Protein AF-A0A7L0WTQ1-F1 (afdb_monomer_lite)

Organism: Alectura lathami (NCBI:txid81907)

pLDDT: mean 80.96, std 20.73, range [35.22, 98.38]

InterPro domains:
  IPR000473 Large ribosomal subunit protein bL36 [MF_00251] (25-62)
  IPR000473 Large ribosomal subunit protein bL36 [PF00444] (26-61)
  IPR000473 Large ribosomal subunit protein bL36 [TIGR01022] (26-60)
  IPR035977 Large ribosomal subunit protein bL36 superfamily [SSF57840] (25-61)
  IPR052143 Mitochondrial Large Ribosomal Subunit bL36m [PTHR46909] (6-61)

Sequence (62 aa):
GEAAASRALLAGRPLPGLLQLVAGLKTKTVLKRRCKDCYFVRRRGRLYVCCKTNPRHKQRKL

Secondary structure (DSSP, 8-state):
------------PPPTTSS-----PEEESS----STTEEEEEETTEEEEEESS-GGG-EEE-

Structure (mmCIF, N/CA/C/O backbone):
data_AF-A0A7L0WTQ1-F1
#
_entry.id   AF-A0A7L0WTQ1-F1
#
loop_
_atom_site.group_PDB
_atom_site.id
_atom_site.type_symbol
_atom_site.label_atom_id
_atom_site.label_alt_id
_atom_site.label_comp_id
_atom_site.label_asym_id
_atom_site.label_entity_id
_atom_site.label_seq_id
_atom_site.pdbx_PDB_ins_code
_atom_site.Cartn_x
_atom_site.Cartn_y
_atom_site.Cartn_z
_atom_site.occupancy
_atom_site.B_iso_or_equiv
_atom_site.auth_seq_id
_atom_site.auth_comp_id
_atom_site.auth_asym_id
_atom_site.auth_atom_id
_atom_site.pdbx_PDB_model_num
ATOM 1 N N . GLY A 1 1 ? 49.177 -44.604 25.141 1.00 36.16 1 GLY A N 1
ATOM 2 C CA . GLY A 1 1 ? 49.718 -43.262 24.879 1.00 36.16 1 GLY A CA 1
ATOM 3 C C . GLY A 1 1 ? 48.625 -42.426 24.266 1.00 36.16 1 GLY A C 1
ATOM 4 O O . GLY A 1 1 ? 48.257 -42.682 23.130 1.00 36.16 1 GLY A O 1
ATOM 5 N N . GLU A 1 2 ? 48.060 -41.531 25.069 1.00 35.22 2 GLU A N 1
ATOM 6 C CA . GLU A 1 2 ? 47.042 -40.533 24.728 1.00 35.22 2 GLU A CA 1
ATOM 7 C C . GLU A 1 2 ? 47.506 -39.562 23.636 1.00 35.22 2 GLU A C 1
ATOM 9 O O . GLU A 1 2 ? 48.631 -39.074 23.694 1.00 35.22 2 GLU A O 1
ATOM 14 N N . ALA A 1 3 ? 46.606 -39.222 22.711 1.00 37.69 3 ALA A N 1
ATOM 15 C CA . ALA A 1 3 ? 46.549 -37.899 22.084 1.00 37.69 3 ALA A CA 1
ATOM 16 C C . ALA A 1 3 ? 45.184 -37.715 21.401 1.00 37.69 3 ALA A C 1
ATOM 18 O O . ALA A 1 3 ? 45.026 -37.881 20.192 1.00 37.69 3 ALA A O 1
ATOM 19 N N . ALA A 1 4 ? 44.175 -37.381 22.204 1.00 43.81 4 ALA A N 1
ATOM 20 C CA . ALA A 1 4 ? 42.960 -36.750 21.718 1.00 43.81 4 ALA A CA 1
ATOM 21 C C . ALA A 1 4 ? 43.295 -35.319 21.262 1.00 43.81 4 ALA A C 1
ATOM 23 O O . ALA A 1 4 ? 43.783 -34.517 22.053 1.00 43.81 4 ALA A O 1
ATOM 24 N N . ALA A 1 5 ? 43.014 -34.985 20.002 1.00 47.09 5 ALA A N 1
ATOM 25 C CA . ALA A 1 5 ? 43.031 -33.606 19.521 1.00 47.09 5 ALA A CA 1
ATOM 26 C C . ALA A 1 5 ? 41.793 -33.352 18.653 1.00 47.09 5 ALA A C 1
ATOM 28 O O . ALA A 1 5 ? 41.768 -33.514 17.434 1.00 47.09 5 ALA A O 1
ATOM 29 N N . SER A 1 6 ? 40.734 -32.993 19.366 1.00 54.94 6 SER A N 1
ATOM 30 C CA . SER A 1 6 ? 39.489 -32.359 18.957 1.00 54.94 6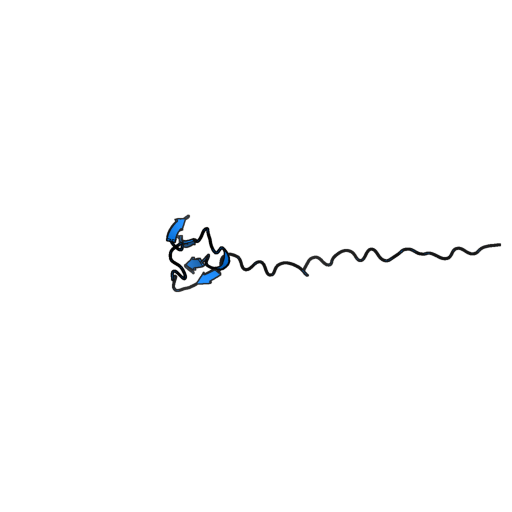 SER A CA 1
ATOM 31 C C . SER A 1 6 ? 39.586 -31.508 17.681 1.00 54.94 6 SER A C 1
ATOM 33 O O . SER A 1 6 ? 40.165 -30.426 17.687 1.00 54.94 6 SER A O 1
ATOM 35 N N . ARG A 1 7 ? 38.906 -31.921 16.603 1.00 56.19 7 ARG A N 1
ATOM 36 C CA . ARG A 1 7 ? 3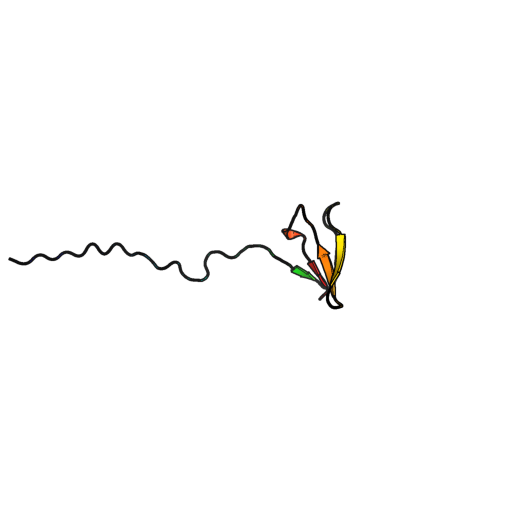8.486 -31.013 15.516 1.00 56.19 7 ARG A CA 1
ATOM 37 C C . ARG A 1 7 ? 36.967 -30.904 15.472 1.00 56.19 7 ARG A C 1
ATOM 39 O O . ARG A 1 7 ? 36.334 -31.183 14.457 1.00 56.19 7 ARG A O 1
ATOM 46 N N . ALA A 1 8 ? 36.389 -30.466 16.588 1.00 55.97 8 ALA A N 1
ATOM 47 C CA . ALA A 1 8 ? 35.043 -29.912 16.593 1.00 55.97 8 ALA A CA 1
ATOM 48 C C . ALA A 1 8 ? 35.083 -28.587 15.814 1.00 55.97 8 ALA A C 1
ATOM 50 O O . ALA A 1 8 ? 35.316 -27.517 16.373 1.00 55.97 8 ALA A O 1
ATOM 51 N N . LEU A 1 9 ? 34.943 -28.680 14.490 1.00 61.56 9 LEU A N 1
ATOM 52 C CA . LEU A 1 9 ? 34.715 -27.526 13.637 1.00 61.56 9 LEU A CA 1
ATOM 53 C C . LEU A 1 9 ? 33.438 -26.854 14.134 1.00 61.56 9 LEU A C 1
ATOM 55 O O . LEU A 1 9 ? 32.369 -27.461 14.170 1.00 61.56 9 LEU A O 1
ATOM 59 N N . LEU A 1 10 ? 33.608 -25.616 14.580 1.00 61.41 10 LEU A N 1
ATOM 60 C CA . LEU A 1 10 ? 32.581 -24.726 15.084 1.00 61.41 10 LEU A CA 1
ATOM 61 C C . LEU A 1 10 ? 31.446 -24.625 14.058 1.00 61.41 10 LEU A C 1
ATOM 63 O O . LEU A 1 10 ? 31.482 -23.796 13.150 1.00 61.41 10 LEU A O 1
ATOM 67 N N . ALA A 1 11 ? 30.409 -25.444 14.221 1.00 64.12 11 ALA A N 1
ATOM 68 C CA . ALA A 1 11 ? 29.094 -25.148 13.684 1.00 64.12 11 ALA A CA 1
ATOM 69 C C . ALA A 1 11 ? 28.569 -23.949 14.479 1.00 64.12 11 ALA A C 1
ATOM 71 O O . ALA A 1 11 ? 27.828 -24.095 15.453 1.00 64.12 11 ALA A O 1
ATOM 72 N N . GLY A 1 12 ? 29.037 -22.752 14.114 1.00 60.12 12 GLY A N 1
ATOM 73 C CA . GLY A 1 12 ? 28.485 -21.506 14.609 1.00 60.12 12 GLY A CA 1
ATOM 74 C C . GLY A 1 12 ? 26.990 -21.547 14.344 1.00 60.12 12 GLY A C 1
ATOM 75 O O . GLY A 1 12 ? 26.561 -21.506 13.192 1.00 60.12 12 GLY A O 1
ATOM 76 N N . ARG A 1 13 ? 26.194 -21.700 15.408 1.00 62.19 13 ARG A N 1
ATOM 77 C CA . ARG A 1 13 ? 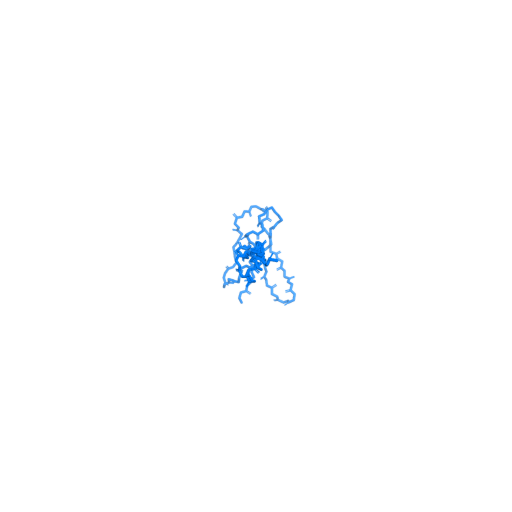24.743 -21.546 15.327 1.00 62.19 13 ARG A CA 1
ATOM 78 C C . ARG A 1 13 ? 24.491 -20.214 14.619 1.00 62.19 13 ARG A C 1
ATOM 80 O O . ARG A 1 13 ? 25.009 -19.204 15.102 1.00 62.19 13 ARG A O 1
ATOM 87 N N . PRO A 1 14 ? 23.753 -20.177 13.497 1.00 58.28 14 PRO A N 1
ATOM 88 C CA . PRO A 1 14 ? 23.421 -18.904 12.884 1.00 58.28 14 PRO A CA 1
ATOM 89 C C . PRO A 1 14 ? 22.719 -18.055 13.945 1.00 58.28 14 PRO A C 1
ATOM 91 O O . PRO A 1 14 ? 21.724 -18.484 14.532 1.00 58.28 14 PRO A O 1
ATOM 94 N N . LEU A 1 15 ? 23.296 -16.889 14.251 1.00 60.81 15 LEU A N 1
ATOM 95 C CA . LEU A 1 15 ? 22.721 -15.958 15.214 1.00 60.81 15 LEU A CA 1
ATOM 96 C C . LEU A 1 15 ? 21.310 -15.593 14.728 1.00 60.81 15 LEU A C 1
ATOM 98 O O . LEU A 1 15 ? 21.169 -15.139 13.584 1.00 60.81 15 LEU A O 1
ATOM 102 N N . PRO A 1 16 ? 20.260 -15.779 15.548 1.00 57.47 16 PRO A N 1
ATOM 103 C CA . PRO A 1 16 ? 18.914 -15.365 15.184 1.00 57.47 16 PRO A CA 1
ATOM 104 C C . PRO A 1 16 ? 18.890 -13.834 15.102 1.00 57.47 16 PRO A C 1
ATOM 106 O O . PRO A 1 16 ? 18.774 -13.149 16.112 1.00 57.47 16 PRO A O 1
ATOM 109 N N . GLY A 1 17 ? 19.066 -13.284 13.899 1.00 58.00 17 GLY A N 1
ATOM 110 C CA . GLY A 1 17 ? 19.042 -11.833 13.695 1.00 58.00 17 GLY A CA 1
ATOM 111 C C . GLY A 1 17 ? 19.721 -11.305 12.433 1.00 58.00 17 GLY A C 1
ATOM 112 O O . GLY A 1 17 ? 19.412 -10.191 12.024 1.00 58.00 17 GLY A O 1
ATOM 113 N N . LEU A 1 18 ? 20.600 -12.071 11.775 1.00 58.22 18 LEU A N 1
ATOM 114 C CA . LEU A 1 18 ? 21.426 -11.519 10.688 1.00 58.22 18 LEU A CA 1
ATOM 115 C C . LEU A 1 18 ? 20.780 -11.465 9.287 1.00 58.22 18 LEU A C 1
ATOM 117 O O . LEU A 1 18 ? 21.420 -10.977 8.360 1.00 58.22 18 LEU A O 1
ATOM 121 N N . LEU A 1 19 ? 19.533 -11.914 9.091 1.00 59.00 19 LEU A N 1
ATOM 122 C CA . LEU A 1 19 ? 18.915 -11.977 7.753 1.00 59.00 19 LEU A CA 1
ATOM 123 C C . LEU A 1 19 ? 17.414 -11.643 7.729 1.00 59.00 19 LEU A C 1
ATOM 125 O O . LEU A 1 19 ? 16.604 -12.487 7.365 1.00 59.00 19 LEU A O 1
ATOM 129 N N . GLN A 1 20 ? 17.005 -10.407 8.036 1.00 57.47 20 GLN A N 1
ATOM 130 C CA . GLN A 1 20 ? 15.615 -10.008 7.745 1.00 57.47 20 GLN A CA 1
ATOM 131 C C . GLN A 1 20 ? 15.448 -8.541 7.319 1.00 57.47 20 GLN A C 1
ATOM 133 O O . GLN A 1 20 ? 14.528 -7.863 7.768 1.00 57.47 20 GLN A O 1
ATOM 138 N N . LEU A 1 21 ? 16.255 -8.036 6.375 1.00 57.53 21 LEU A N 1
ATOM 139 C CA . LEU A 1 21 ? 15.896 -6.802 5.649 1.00 57.53 21 LEU A CA 1
ATOM 140 C C . LEU A 1 21 ? 14.958 -7.103 4.467 1.00 57.53 21 LEU A C 1
ATOM 142 O O . LEU A 1 21 ? 15.122 -6.601 3.356 1.00 57.53 21 LEU A O 1
ATOM 146 N N . VAL A 1 22 ? 13.940 -7.937 4.679 1.00 59.34 22 VAL A N 1
ATOM 147 C CA . VAL A 1 22 ? 12.876 -8.080 3.684 1.00 59.34 22 VAL A CA 1
ATOM 148 C C . VAL A 1 22 ? 11.974 -6.865 3.864 1.00 59.34 22 VAL A C 1
ATOM 150 O O . VAL A 1 22 ? 11.177 -6.806 4.798 1.00 59.34 22 VAL A O 1
ATOM 153 N N . ALA A 1 23 ? 12.146 -5.844 3.022 1.00 63.53 23 ALA A N 1
ATOM 154 C CA . ALA A 1 23 ? 11.365 -4.610 3.081 1.00 63.53 23 ALA A CA 1
ATOM 155 C C . ALA A 1 23 ? 9.868 -4.897 2.840 1.00 63.53 23 ALA A C 1
ATOM 157 O O . ALA A 1 23 ? 9.378 -4.826 1.712 1.00 63.53 23 ALA A O 1
ATOM 158 N N . GLY A 1 24 ? 9.154 -5.237 3.914 1.00 79.00 24 GLY A N 1
ATOM 159 C CA . GLY A 1 24 ? 7.746 -5.606 3.919 1.00 79.00 24 GLY A CA 1
ATOM 160 C C . GLY A 1 24 ? 6.792 -4.411 3.811 1.00 79.00 24 GLY A C 1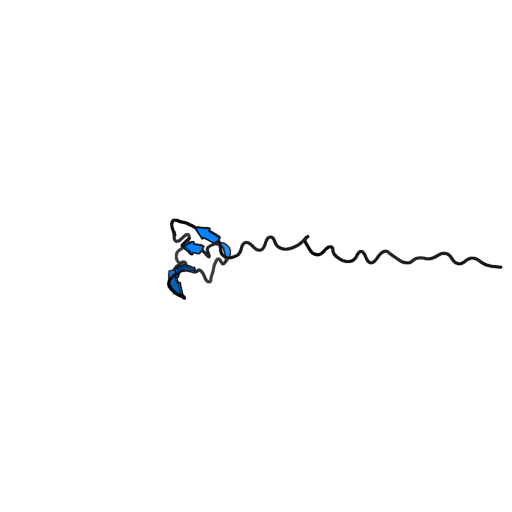
ATOM 161 O O . GLY A 1 24 ? 7.037 -3.422 3.116 1.00 79.00 24 GLY A O 1
ATOM 162 N N . LEU A 1 25 ? 5.656 -4.521 4.498 1.00 90.81 25 LEU A N 1
ATOM 163 C CA . LEU A 1 25 ? 4.589 -3.521 4.526 1.00 90.81 25 LEU A CA 1
ATOM 164 C C . LEU A 1 25 ? 5.002 -2.277 5.336 1.00 90.81 25 LEU A C 1
ATOM 166 O O . LEU A 1 25 ? 5.307 -2.378 6.520 1.00 90.81 25 LEU A O 1
ATOM 170 N N . LYS A 1 26 ? 4.942 -1.088 4.726 1.00 94.31 26 LYS A N 1
ATOM 171 C CA . LYS A 1 26 ? 5.349 0.182 5.360 1.00 94.31 26 LYS A CA 1
ATOM 172 C C . LYS A 1 26 ? 4.144 0.949 5.901 1.00 94.31 26 LYS A C 1
ATOM 174 O O . LYS A 1 26 ? 3.229 1.242 5.140 1.00 94.31 26 LYS A O 1
ATOM 179 N N . THR A 1 27 ? 4.139 1.339 7.174 1.00 96.31 27 THR A N 1
ATOM 180 C CA . THR A 1 27 ? 3.074 2.214 7.705 1.00 96.31 27 THR A CA 1
ATOM 181 C C . THR A 1 27 ? 3.372 3.680 7.352 1.00 96.31 27 THR A C 1
ATOM 183 O O . THR A 1 27 ? 4.515 4.118 7.482 1.00 96.31 27 THR A O 1
ATOM 186 N N . LYS A 1 28 ? 2.389 4.424 6.829 1.00 96.38 28 LYS A N 1
ATOM 187 C CA . LYS A 1 28 ? 2.526 5.809 6.340 1.00 96.38 28 LYS A CA 1
ATOM 188 C C . LYS A 1 28 ? 1.268 6.626 6.644 1.00 96.38 28 LYS A C 1
ATOM 190 O O . LYS A 1 28 ? 0.159 6.128 6.484 1.00 96.38 28 LYS A O 1
ATOM 195 N N . THR A 1 29 ? 1.430 7.899 6.992 1.00 97.25 29 THR A N 1
ATOM 196 C CA . THR A 1 29 ? 0.316 8.851 7.169 1.00 97.25 29 THR A CA 1
ATOM 197 C C . THR A 1 29 ? -0.384 9.173 5.850 1.00 97.25 29 THR A C 1
ATOM 199 O O . THR A 1 29 ? -1.605 9.294 5.808 1.00 97.25 29 THR A O 1
ATOM 202 N N . VAL A 1 30 ? 0.358 9.251 4.744 1.00 97.00 30 VAL A N 1
ATOM 203 C CA . VAL A 1 30 ? -0.183 9.462 3.395 1.00 97.00 30 VAL A CA 1
ATOM 204 C C . VAL A 1 30 ? 0.203 8.289 2.513 1.00 97.00 30 VAL A C 1
ATOM 206 O O . VAL A 1 30 ? 1.369 7.901 2.437 1.00 97.00 30 VAL A O 1
ATOM 209 N N . LEU A 1 31 ? -0.788 7.729 1.833 1.00 97.69 31 LEU A N 1
ATOM 210 C CA . LEU A 1 31 ? -0.590 6.623 0.914 1.00 97.69 31 LEU A CA 1
ATOM 211 C C . LEU A 1 31 ? -0.441 7.137 -0.512 1.00 97.69 31 LEU A C 1
ATOM 213 O O . LEU A 1 31 ? -1.229 7.967 -0.959 1.00 97.69 31 LEU A O 1
ATOM 217 N N . LYS A 1 32 ? 0.552 6.617 -1.238 1.00 97.56 32 LYS A N 1
ATOM 218 C CA . LYS A 1 32 ? 0.787 6.966 -2.645 1.00 97.56 32 LYS A CA 1
ATOM 219 C C . LYS A 1 32 ? 1.120 5.724 -3.463 1.00 97.56 32 LYS A C 1
ATOM 221 O O . LYS A 1 32 ? 1.890 4.861 -3.026 1.00 97.56 32 LYS A O 1
ATOM 226 N N . ARG A 1 33 ? 0.559 5.645 -4.671 1.00 98.00 33 ARG A N 1
ATOM 227 C CA . ARG A 1 33 ? 0.962 4.656 -5.678 1.00 98.00 33 ARG A CA 1
ATOM 228 C C . ARG A 1 33 ? 2.353 5.018 -6.202 1.00 98.00 33 ARG A C 1
ATOM 230 O O . ARG A 1 33 ? 2.644 6.192 -6.387 1.00 98.00 33 ARG A O 1
ATOM 237 N N . ARG A 1 34 ? 3.208 4.013 -6.409 1.00 97.50 34 ARG A N 1
ATOM 238 C CA . ARG A 1 34 ? 4.586 4.191 -6.916 1.00 97.50 34 ARG A CA 1
ATOM 239 C C . ARG A 1 34 ? 4.791 3.622 -8.320 1.00 97.50 34 ARG A C 1
ATOM 241 O O . ARG A 1 34 ? 5.797 3.903 -8.950 1.00 97.50 34 ARG A O 1
ATOM 248 N N . CYS A 1 35 ? 3.861 2.791 -8.784 1.00 97.94 35 CYS A N 1
ATOM 249 C CA . CYS A 1 35 ? 3.835 2.231 -10.130 1.00 97.94 35 CYS A CA 1
ATOM 250 C C . CYS A 1 35 ? 2.383 2.004 -10.573 1.00 97.94 35 CYS A C 1
ATOM 252 O O . CYS A 1 35 ? 1.466 2.086 -9.750 1.00 97.94 35 CYS A O 1
ATOM 254 N N . LYS A 1 36 ? 2.191 1.668 -11.852 1.00 98.19 36 LYS A N 1
ATOM 255 C CA . LYS A 1 36 ? 0.880 1.373 -12.455 1.00 98.19 36 LYS A CA 1
ATOM 256 C C . LYS A 1 36 ? 0.141 0.207 -11.785 1.00 98.19 36 LYS A C 1
ATOM 258 O O . LYS A 1 36 ? -1.057 0.297 -11.561 1.00 98.19 36 LYS A O 1
ATOM 263 N N . ASP A 1 37 ? 0.882 -0.806 -11.333 1.00 98.06 37 ASP A N 1
ATOM 264 C CA . ASP A 1 37 ? 0.310 -1.992 -10.672 1.00 98.06 37 ASP A CA 1
ATOM 265 C C . ASP A 1 37 ? -0.028 -1.777 -9.186 1.00 98.06 37 ASP A C 1
ATOM 267 O O . ASP A 1 37 ? -0.446 -2.708 -8.492 1.00 98.06 37 ASP A O 1
ATOM 271 N N . CYS A 1 38 ? 0.206 -0.575 -8.645 1.00 98.31 38 CYS A N 1
ATOM 272 C CA . CYS A 1 38 ? -0.228 -0.247 -7.294 1.00 98.31 38 CYS A CA 1
ATOM 273 C C . CYS A 1 38 ? -1.738 0.007 -7.273 1.00 98.31 38 CYS A C 1
ATOM 275 O O . CYS A 1 38 ? -2.247 0.816 -8.045 1.00 98.31 38 CYS A O 1
ATOM 277 N N . TYR A 1 39 ? -2.437 -0.582 -6.308 1.00 98.38 39 TYR A N 1
ATOM 278 C CA . TYR A 1 39 ? -3.870 -0.371 -6.112 1.00 98.38 39 TYR A CA 1
ATOM 279 C C . TYR A 1 39 ? -4.215 -0.230 -4.631 1.00 98.38 39 TYR A C 1
ATOM 281 O O . TYR A 1 39 ? -3.499 -0.722 -3.751 1.00 98.38 39 TYR A O 1
ATOM 289 N N . PHE A 1 40 ? -5.306 0.484 -4.362 1.00 98.25 40 PHE A N 1
ATOM 290 C CA . PHE A 1 40 ? -5.813 0.686 -3.012 1.00 98.25 40 PHE A CA 1
ATOM 291 C C . PHE A 1 40 ? -6.734 -0.459 -2.603 1.00 98.25 40 PHE A C 1
ATOM 293 O O . PHE A 1 40 ? -7.544 -0.924 -3.397 1.00 98.25 40 PHE A O 1
ATOM 300 N N . VAL A 1 41 ? -6.628 -0.895 -1.349 1.00 98.06 41 VAL A N 1
ATOM 301 C CA . VAL A 1 41 ? -7.565 -1.852 -0.743 1.00 98.06 41 VAL A CA 1
ATOM 302 C C . VAL A 1 41 ? -7.901 -1.427 0.678 1.00 98.06 41 VAL A C 1
ATOM 304 O O . VAL A 1 41 ? -7.026 -0.961 1.412 1.00 98.06 41 VAL A O 1
ATOM 307 N N . ARG A 1 42 ? -9.155 -1.623 1.091 1.00 97.94 42 ARG A N 1
ATOM 308 C CA . ARG A 1 42 ? -9.558 -1.527 2.498 1.00 97.94 42 ARG A CA 1
ATOM 309 C C . ARG A 1 42 ? -9.649 -2.926 3.092 1.00 97.94 42 ARG A C 1
ATOM 311 O O . ARG A 1 42 ? -10.292 -3.801 2.526 1.00 97.94 42 ARG A O 1
ATOM 318 N N . ARG A 1 43 ? -8.971 -3.148 4.217 1.00 96.38 43 ARG A N 1
ATOM 319 C CA . ARG A 1 43 ? -8.989 -4.417 4.961 1.00 96.38 43 ARG A CA 1
ATOM 320 C C . ARG A 1 43 ? -9.068 -4.097 6.445 1.00 96.38 43 ARG A C 1
ATOM 322 O O . ARG A 1 43 ? -8.266 -3.299 6.923 1.00 96.38 43 ARG A O 1
ATOM 329 N N . ARG A 1 44 ? -10.013 -4.709 7.169 1.00 94.88 44 ARG A N 1
ATOM 330 C CA . ARG A 1 44 ? -10.189 -4.504 8.623 1.00 94.88 44 ARG A CA 1
ATOM 331 C C . ARG A 1 44 ? -10.238 -3.009 9.004 1.00 94.88 44 ARG A C 1
ATOM 333 O O . ARG A 1 44 ? -9.491 -2.558 9.865 1.00 94.88 44 ARG A O 1
ATOM 340 N N . GLY A 1 45 ? -11.015 -2.219 8.258 1.00 96.62 45 GLY A N 1
ATOM 341 C CA . GLY A 1 45 ? -11.171 -0.771 8.472 1.00 96.62 45 GLY A CA 1
ATOM 342 C C . GLY A 1 45 ? -9.987 0.120 8.060 1.00 96.62 45 GLY A C 1
ATOM 343 O O . GLY A 1 45 ? -10.133 1.338 8.019 1.00 96.62 45 GLY A O 1
ATOM 344 N N . ARG A 1 46 ? -8.827 -0.438 7.691 1.00 97.25 46 ARG A N 1
ATOM 345 C CA . ARG A 1 46 ? -7.629 0.335 7.318 1.00 97.25 46 ARG A CA 1
ATOM 346 C C . ARG A 1 46 ? -7.409 0.361 5.807 1.00 97.25 46 ARG A C 1
ATOM 348 O O . ARG A 1 46 ? -7.705 -0.613 5.113 1.00 97.25 46 ARG A O 1
ATOM 355 N N . LEU A 1 47 ? -6.875 1.475 5.301 1.00 98.06 47 LEU A N 1
ATOM 356 C CA . LEU A 1 47 ? -6.508 1.638 3.891 1.00 98.06 47 LEU A CA 1
ATOM 357 C C . LEU A 1 47 ? -5.067 1.169 3.651 1.00 98.06 47 LEU A C 1
ATOM 359 O O . LEU A 1 47 ? -4.172 1.426 4.458 1.00 98.06 47 LEU A O 1
ATOM 363 N N . TYR A 1 48 ? -4.840 0.504 2.524 1.00 98.25 48 TYR A N 1
ATOM 364 C CA . TYR A 1 48 ? -3.540 -0.017 2.117 1.00 98.25 48 TYR A CA 1
ATOM 365 C C . TYR A 1 48 ? -3.264 0.310 0.652 1.00 98.25 48 TYR A C 1
ATOM 367 O O . TYR A 1 48 ? -4.189 0.390 -0.152 1.00 98.25 48 TYR A O 1
ATOM 375 N N . VAL A 1 49 ? -1.983 0.402 0.296 1.00 98.38 49 VAL A N 1
ATOM 376 C CA . VAL A 1 49 ? -1.512 0.257 -1.087 1.00 98.38 49 VAL A CA 1
ATOM 377 C C . VAL A 1 49 ? -0.919 -1.136 -1.216 1.00 98.38 49 VAL A C 1
ATOM 379 O O . VAL A 1 49 ? -0.017 -1.494 -0.459 1.00 98.38 49 VAL A O 1
ATOM 382 N N . CYS A 1 50 ? -1.409 -1.920 -2.168 1.00 97.06 50 CYS A N 1
ATOM 383 C CA . CYS A 1 50 ? -0.868 -3.225 -2.531 1.00 97.06 50 CYS A CA 1
ATOM 384 C C . CYS A 1 50 ? -0.255 -3.162 -3.934 1.00 97.06 50 CYS A C 1
ATOM 386 O O . CYS A 1 50 ? -0.628 -2.320 -4.745 1.00 97.06 50 CYS A O 1
ATOM 388 N N . CYS A 1 51 ? 0.712 -4.033 -4.215 1.00 97.00 51 CYS A N 1
ATOM 389 C CA . CYS A 1 51 ? 1.313 -4.184 -5.538 1.00 97.00 51 CYS A CA 1
ATOM 390 C C . CYS A 1 51 ? 1.787 -5.629 -5.692 1.00 97.00 51 CYS A C 1
ATOM 392 O O . CYS A 1 51 ? 2.462 -6.141 -4.793 1.00 97.00 51 CYS A O 1
ATOM 394 N N . LYS A 1 52 ? 1.390 -6.286 -6.788 1.00 93.12 52 LYS A N 1
ATOM 395 C CA . LYS A 1 52 ? 1.780 -7.673 -7.089 1.00 93.12 52 LYS A CA 1
ATOM 396 C C . LYS A 1 52 ? 3.194 -7.724 -7.676 1.00 93.12 52 LYS A C 1
ATOM 398 O O . LYS A 1 52 ? 4.005 -8.512 -7.215 1.00 93.12 52 LYS A O 1
ATOM 403 N N . THR A 1 53 ? 3.500 -6.807 -8.591 1.00 96.56 53 THR A N 1
ATOM 404 C CA . THR A 1 53 ? 4.788 -6.708 -9.295 1.00 96.56 53 THR A CA 1
ATOM 405 C C . THR A 1 53 ? 5.936 -6.269 -8.387 1.00 96.56 53 THR A C 1
ATOM 407 O O . THR A 1 53 ? 7.045 -6.772 -8.488 1.00 96.56 53 THR A O 1
ATOM 410 N N . ASN A 1 54 ? 5.682 -5.323 -7.474 1.00 95.38 54 ASN A N 1
ATOM 411 C CA . ASN A 1 54 ? 6.704 -4.714 -6.618 1.00 95.38 54 ASN A CA 1
ATOM 412 C C . ASN A 1 54 ? 6.289 -4.765 -5.135 1.00 95.38 54 ASN A C 1
ATOM 414 O O . ASN A 1 54 ? 5.715 -3.794 -4.622 1.00 95.38 54 ASN A O 1
ATOM 418 N N . PRO A 1 55 ? 6.608 -5.847 -4.397 1.00 92.94 55 PRO A N 1
ATOM 419 C CA . PRO A 1 55 ? 6.213 -6.013 -2.993 1.00 92.94 55 PRO A CA 1
ATOM 420 C C . PRO A 1 55 ? 6.665 -4.867 -2.078 1.00 92.94 55 PRO A C 1
ATOM 422 O O . PRO A 1 55 ? 5.940 -4.481 -1.161 1.00 92.94 55 PRO A O 1
ATOM 425 N N . ARG A 1 56 ? 7.804 -4.235 -2.394 1.00 94.12 56 ARG A N 1
ATOM 426 C CA . ARG A 1 56 ? 8.349 -3.064 -1.685 1.00 94.12 56 ARG A CA 1
ATOM 427 C C . ARG A 1 56 ? 7.434 -1.829 -1.699 1.00 94.12 56 ARG A C 1
ATOM 429 O O 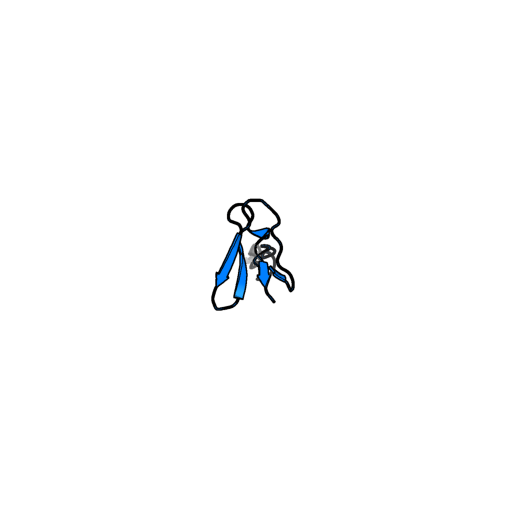. ARG A 1 56 ? 7.693 -0.881 -0.954 1.00 94.12 56 ARG A O 1
ATOM 436 N N . HIS A 1 57 ? 6.411 -1.786 -2.558 1.00 96.62 57 HIS A N 1
ATOM 437 C CA . HIS A 1 57 ? 5.440 -0.686 -2.626 1.00 96.62 57 HIS A CA 1
ATOM 438 C C . HIS A 1 57 ? 4.288 -0.835 -1.626 1.00 96.62 57 HIS A C 1
ATOM 440 O O . HIS A 1 57 ? 3.502 0.107 -1.491 1.00 96.62 57 HIS A O 1
ATOM 446 N N . LYS A 1 58 ? 4.182 -1.978 -0.929 1.00 96.75 58 LYS A N 1
ATOM 447 C CA . LYS A 1 58 ? 3.124 -2.231 0.052 1.00 96.75 58 LYS A CA 1
ATOM 448 C C . LYS A 1 58 ? 3.156 -1.184 1.168 1.00 96.75 58 LYS A C 1
ATOM 450 O O . LYS A 1 58 ? 4.179 -0.998 1.829 1.00 96.75 58 LYS A O 1
ATOM 455 N N . GLN A 1 59 ? 2.026 -0.515 1.388 1.00 98.06 59 GLN A N 1
ATOM 456 C CA . GLN A 1 59 ? 1.869 0.510 2.422 1.00 98.06 59 GLN A CA 1
ATOM 457 C C . GLN A 1 59 ? 0.566 0.314 3.210 1.00 98.06 59 GLN A C 1
ATOM 459 O O . GLN A 1 59 ? -0.428 -0.135 2.644 1.00 98.06 59 GLN A O 1
ATOM 464 N N . ARG A 1 60 ? 0.558 0.677 4.496 1.00 97.38 60 ARG A N 1
ATOM 465 C CA . ARG A 1 60 ? -0.610 0.720 5.393 1.00 97.38 60 ARG A CA 1
ATOM 466 C C . ARG A 1 60 ? -0.804 2.149 5.887 1.00 97.38 60 ARG A C 1
ATOM 468 O O . ARG A 1 60 ? 0.175 2.780 6.274 1.00 97.38 60 ARG A O 1
ATOM 475 N N . LYS A 1 61 ? -2.035 2.655 5.882 1.00 97.88 61 LYS A N 1
ATOM 476 C CA . LYS A 1 61 ? -2.365 3.944 6.499 1.00 97.88 61 LYS A CA 1
ATOM 477 C C . LYS A 1 61 ? -2.105 3.843 8.009 1.00 97.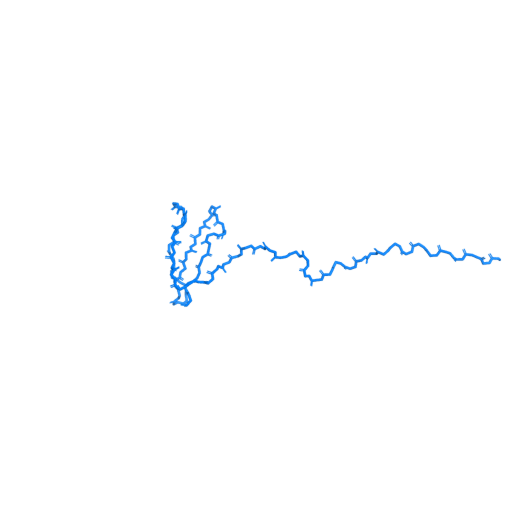88 61 LYS A C 1
ATOM 479 O O . LYS A 1 61 ? -2.577 2.878 8.614 1.00 97.88 61 LYS A O 1
ATOM 484 N N . LEU A 1 62 ? -1.298 4.764 8.549 1.00 93.69 62 LEU A N 1
ATOM 485 C CA . LEU A 1 62 ? -1.153 4.941 9.999 1.00 93.69 62 LEU A CA 1
ATOM 486 C C . LEU A 1 62 ? -2.528 5.218 10.609 1.00 93.69 62 LEU A C 1
ATOM 488 O O . LEU A 1 62 ? -3.243 6.055 10.010 1.00 93.69 62 LEU A O 1
#

Foldseek 3Di:
DDDDDDPPPDPPDPPVPDDDPPLAEAEDQDQDDPDPQWDWDDDPNWIWTCGPVDRNSTYTHD

Radius of gyration: 23.1 Å; chains: 1; bounding box: 61×53×37 Å